Protein AF-W2CNL9-F1 (afdb_monomer)

Mean predicted aligned error: 7.54 Å

Nearest PDB structures (foldseek):
  7t5u-assembly1_A  TM=7.076E-01  e=1.659E+00  Escherichia coli
  3zkc-assembly1_A  TM=7.730E-01  e=3.135E+00  Bacillus subtilis subsp. subtilis str. 168
  1b0n-assembly1_A  TM=4.995E-01  e=3.135E+00  Bacillus subtilis
  6qer-assembly4_D  TM=4.266E-01  e=6.278E+00  Streptococcus thermophilus LMD-9

Sequence (162 aa):
MEYVSINKERIKYLLSLYRMTVDELLCVATKGLKKPFTWQDVYQDQIPLNVLKRIDRVFRKGLFYYADPVTPVKTKSASVFFRKTTFGADLNLGARQRVREFEDLKNRLNTLSKLSDIALERRLPIEQTSSDPRQVAFAMRSEVLPDFTSDKRTFLKQFINR

Foldseek 3Di:
DDKDFFDLVQLVVLCLLLVHDQVNLQCQLQPPPPDGDHVVQRNDRIHDPSSLVSSCVLRVPDSVSGHDNDHDDLDVLQAVSSVDVDDPDDADSVNSNVRVVVSVVVVVVVVCCVVVVPDDDDPDDDDDPPDDPVVSCVVCCVVQAPDDDPPPVVRVVRNVVD

Organism: NCBI:txid1411022

Solvent-accessible surface area (backbone atoms only — not comparable to full-atom values): 9991 Å² total; per-residue (Å²): 136,62,70,41,69,36,36,42,62,45,57,57,45,49,28,57,67,59,75,44,51,71,66,59,49,42,59,63,46,30,60,92,47,95,71,64,70,54,67,76,64,58,68,35,56,60,30,48,48,72,56,52,56,32,52,34,69,75,69,69,69,52,77,70,62,38,54,48,81,74,67,79,77,95,39,57,85,76,34,67,67,66,57,44,94,76,67,102,59,89,73,53,69,69,59,42,49,52,55,47,53,54,54,52,49,51,51,50,51,52,49,51,25,68,74,64,75,44,83,84,77,79,85,69,85,88,82,59,94,84,52,58,68,67,61,52,51,58,62,47,40,70,76,79,41,59,80,88,54,91,52,63,69,59,36,50,52,49,53,73,75,105

Radius of gyration: 21.0 Å; Cα contacts (8 Å, |Δi|>4): 121; chains: 1; bounding box: 46×34×58 Å

Structure (mmCIF, N/CA/C/O backbone):
data_AF-W2CNL9-F1
#
_entry.id   AF-W2CNL9-F1
#
loop_
_atom_site.group_PDB
_atom_site.id
_atom_site.type_symbol
_atom_site.label_atom_id
_atom_site.label_alt_id
_atom_site.label_comp_id
_atom_site.label_asym_id
_atom_site.label_entity_id
_atom_site.label_seq_id
_atom_site.pdbx_PDB_ins_code
_atom_site.Cartn_x
_atom_site.Cartn_y
_atom_site.Cartn_z
_atom_site.occupancy
_atom_site.B_iso_or_equiv
_atom_site.auth_seq_id
_atom_site.auth_comp_id
_atom_site.auth_asym_id
_atom_site.auth_atom_id
_atom_site.pdbx_PDB_model_num
ATOM 1 N N . MET A 1 1 ? -18.084 -4.005 22.430 1.00 67.25 1 MET A N 1
ATOM 2 C CA . MET A 1 1 ? -17.263 -3.802 21.214 1.00 67.25 1 MET A CA 1
ATOM 3 C C . MET A 1 1 ? -15.829 -4.070 21.606 1.00 67.25 1 MET A C 1
ATOM 5 O O . MET A 1 1 ? -15.413 -3.553 22.630 1.00 67.25 1 MET A O 1
ATOM 9 N N . GLU A 1 2 ? -15.125 -4.916 20.865 1.00 89.62 2 GLU A N 1
ATOM 10 C CA . GLU A 1 2 ? -13.731 -5.256 21.163 1.00 89.62 2 GLU A CA 1
ATOM 11 C C . GLU A 1 2 ? -12.809 -4.131 20.676 1.00 89.62 2 GLU A C 1
ATOM 13 O O . GLU A 1 2 ? -12.910 -3.704 19.519 1.00 89.62 2 GLU A O 1
ATOM 18 N N . TYR A 1 3 ? -11.958 -3.631 21.571 1.00 94.44 3 TYR A N 1
ATOM 19 C CA . TYR A 1 3 ? -10.946 -2.618 21.280 1.00 94.44 3 TYR A CA 1
ATOM 20 C C . TYR A 1 3 ? -9.585 -3.285 21.151 1.00 94.44 3 TYR A C 1
ATOM 22 O O . TYR A 1 3 ? -9.295 -4.264 21.835 1.00 94.44 3 TYR A O 1
ATOM 30 N N . VAL A 1 4 ? -8.753 -2.739 20.274 1.00 95.56 4 VAL A N 1
ATOM 31 C CA . VAL A 1 4 ? -7.399 -3.230 20.033 1.00 95.56 4 VAL A CA 1
ATOM 32 C C . VAL A 1 4 ? -6.402 -2.091 20.135 1.00 95.56 4 VAL A C 1
ATOM 34 O O . VAL A 1 4 ? -6.645 -1.002 19.610 1.00 95.56 4 VAL A O 1
ATOM 37 N N . SER A 1 5 ? -5.281 -2.360 20.801 1.00 96.62 5 SER A N 1
ATOM 38 C CA . SER A 1 5 ? -4.156 -1.432 20.877 1.00 96.62 5 SER A CA 1
ATOM 39 C C . SER A 1 5 ? -3.384 -1.426 19.561 1.00 96.62 5 SER A C 1
ATOM 41 O O . SER A 1 5 ? -3.060 -2.487 19.023 1.00 96.62 5 SER A O 1
ATOM 43 N N . ILE A 1 6 ? -3.082 -0.239 19.045 1.00 97.00 6 ILE A N 1
ATOM 44 C CA . ILE A 1 6 ? -2.357 -0.049 17.788 1.00 97.00 6 ILE A CA 1
ATOM 45 C C . ILE A 1 6 ? -1.319 1.065 17.907 1.00 97.00 6 ILE A C 1
ATOM 47 O O . ILE A 1 6 ? -1.450 1.993 18.700 1.00 97.00 6 ILE A O 1
ATOM 51 N N . ASN A 1 7 ? -0.321 1.030 17.032 1.00 97.31 7 ASN A N 1
ATOM 52 C CA . ASN A 1 7 ? 0.537 2.168 16.757 1.00 97.31 7 ASN A CA 1
ATOM 53 C C . ASN A 1 7 ? -0.133 3.081 15.712 1.00 97.31 7 ASN A C 1
ATOM 55 O O . ASN A 1 7 ? -0.041 2.853 14.498 1.00 97.31 7 ASN A O 1
ATOM 59 N N . LYS A 1 8 ? -0.790 4.148 16.180 1.00 96.00 8 LYS A N 1
ATOM 60 C CA . LYS A 1 8 ? -1.484 5.129 15.324 1.00 96.00 8 LYS A CA 1
ATOM 61 C C . LYS A 1 8 ? -0.574 5.833 14.309 1.00 96.00 8 LYS A C 1
ATOM 63 O O . LYS A 1 8 ? -1.043 6.225 13.236 1.00 96.00 8 LYS A O 1
ATOM 68 N N . GLU A 1 9 ? 0.733 5.938 14.570 1.00 97.50 9 GLU A N 1
ATOM 69 C CA . GLU A 1 9 ? 1.688 6.534 13.623 1.00 97.50 9 GLU A CA 1
ATOM 70 C C . GLU A 1 9 ? 1.847 5.701 12.351 1.00 97.50 9 GLU A C 1
ATOM 72 O O . GLU A 1 9 ? 2.121 6.245 11.278 1.00 97.50 9 GLU A O 1
ATOM 77 N N . ARG A 1 10 ? 1.583 4.391 12.410 1.00 97.00 10 ARG A N 1
ATOM 78 C CA . ARG A 1 10 ? 1.588 3.551 11.207 1.00 97.00 10 ARG A CA 1
ATOM 79 C C . ARG A 1 10 ? 0.451 3.901 10.256 1.00 97.00 10 ARG A C 1
ATOM 81 O O . ARG A 1 10 ? 0.639 3.812 9.046 1.00 97.00 10 ARG A O 1
ATOM 88 N N . ILE A 1 11 ? -0.692 4.381 10.754 1.00 96.69 11 ILE A N 1
ATOM 89 C CA . ILE A 1 11 ? -1.776 4.882 9.893 1.00 96.69 11 ILE A CA 1
ATOM 90 C C . ILE A 1 11 ? -1.319 6.156 9.170 1.00 96.69 11 ILE A C 1
ATOM 92 O O . ILE A 1 11 ? -1.468 6.256 7.953 1.00 96.69 11 ILE A O 1
ATOM 96 N N . LYS A 1 12 ? -0.671 7.095 9.875 1.00 96.31 12 LYS A N 1
ATOM 97 C CA . LYS A 1 12 ? -0.063 8.291 9.257 1.00 96.31 12 LYS A CA 1
ATOM 98 C C . LYS A 1 12 ? 1.025 7.943 8.241 1.00 96.31 12 LYS A C 1
ATOM 100 O O . LYS A 1 12 ? 1.127 8.582 7.186 1.00 96.31 12 LYS A O 1
ATOM 105 N N . TYR A 1 13 ? 1.833 6.927 8.535 1.00 96.50 13 TYR A N 1
ATOM 106 C CA . TYR A 1 13 ? 2.814 6.409 7.591 1.00 96.50 13 TYR A CA 1
ATOM 107 C C . TYR A 1 13 ? 2.133 5.892 6.322 1.00 96.50 13 TYR A C 1
ATOM 109 O O . TYR A 1 13 ? 2.534 6.288 5.231 1.00 96.50 13 TYR A O 1
ATOM 117 N N . LEU A 1 14 ? 1.080 5.077 6.448 1.00 95.56 14 LEU A N 1
ATOM 118 C CA . LEU A 1 14 ? 0.328 4.559 5.303 1.00 95.56 14 LEU A CA 1
ATOM 119 C C . LEU A 1 14 ? -0.319 5.681 4.485 1.00 95.56 14 LEU A C 1
ATOM 121 O O . LEU A 1 14 ? -0.189 5.680 3.265 1.00 95.56 14 LE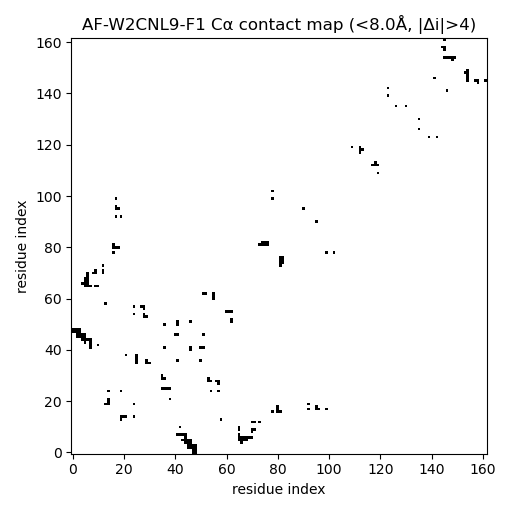U A O 1
ATOM 125 N N . LEU A 1 15 ? -0.923 6.683 5.126 1.00 95.75 15 LEU A N 1
ATOM 126 C CA . LEU A 1 15 ? -1.441 7.865 4.426 1.00 95.75 15 LEU A CA 1
ATOM 127 C C . LEU A 1 15 ? -0.349 8.526 3.576 1.00 95.75 15 LEU A C 1
ATOM 129 O O . LEU A 1 15 ? -0.542 8.785 2.393 1.00 95.75 15 LEU A O 1
ATOM 133 N N . SER A 1 16 ? 0.852 8.688 4.133 1.00 94.44 16 SER A N 1
ATOM 134 C CA . SER A 1 16 ? 1.989 9.234 3.384 1.00 94.44 16 SER A CA 1
ATOM 135 C C . SER A 1 16 ? 2.440 8.303 2.253 1.00 94.44 16 SER A C 1
ATOM 137 O O . SER A 1 16 ? 2.714 8.765 1.148 1.00 94.44 16 SER A O 1
ATOM 139 N N . LEU A 1 17 ? 2.510 6.996 2.523 1.00 93.06 17 LEU A N 1
ATOM 140 C CA . LEU A 1 17 ? 2.944 5.966 1.579 1.00 93.06 17 LEU A CA 1
ATOM 141 C C . LEU A 1 17 ? 2.053 5.927 0.339 1.00 93.06 17 LEU A C 1
ATOM 143 O O . LEU A 1 17 ? 2.553 5.807 -0.773 1.00 93.06 17 LEU A O 1
ATOM 147 N N . TYR A 1 18 ? 0.743 6.063 0.532 1.00 92.12 18 TYR A N 1
ATOM 148 C CA . TYR A 1 18 ? -0.245 6.078 -0.540 1.00 92.12 18 TYR A CA 1
ATOM 149 C C . TYR A 1 18 ? -0.597 7.496 -1.006 1.00 92.12 18 TYR A C 1
ATOM 151 O O . TYR A 1 18 ? -1.524 7.635 -1.793 1.00 92.12 18 TYR A O 1
ATOM 159 N N . ARG A 1 19 ? 0.089 8.553 -0.540 1.00 91.56 19 ARG A N 1
ATOM 160 C CA . ARG A 1 19 ? -0.266 9.971 -0.791 1.00 91.56 19 ARG A CA 1
ATOM 161 C C . ARG A 1 19 ? -1.735 10.305 -0.522 1.00 91.56 19 ARG A C 1
ATOM 163 O O . ARG A 1 19 ? -2.327 11.125 -1.212 1.00 91.56 19 ARG A O 1
ATOM 170 N N . MET A 1 20 ? -2.334 9.594 0.418 1.00 93.62 20 MET A N 1
ATOM 171 C CA . MET A 1 20 ? -3.752 9.648 0.714 1.00 93.62 20 MET A CA 1
ATOM 172 C C . MET A 1 20 ? -4.020 10.699 1.787 1.00 93.62 20 MET A C 1
ATOM 174 O O . MET A 1 20 ? -3.315 10.742 2.798 1.00 93.62 20 MET A O 1
ATOM 178 N N . THR A 1 21 ? -5.036 11.535 1.579 1.00 95.06 21 THR A N 1
ATOM 179 C CA . THR A 1 21 ? -5.491 12.475 2.614 1.00 95.06 21 THR A CA 1
ATOM 180 C C . THR A 1 21 ? -6.358 11.761 3.651 1.00 95.06 21 THR A C 1
ATOM 182 O O . THR A 1 21 ? -6.874 10.665 3.423 1.00 95.06 21 THR A O 1
ATOM 185 N N . VAL A 1 22 ? -6.537 12.381 4.818 1.00 97.00 22 VAL A N 1
ATOM 186 C CA . VAL A 1 22 ? -7.446 11.851 5.845 1.00 97.00 22 VAL A CA 1
ATOM 187 C C . VAL A 1 22 ? -8.875 11.748 5.301 1.00 97.00 22 VAL A C 1
ATOM 189 O O . VAL A 1 22 ? -9.528 10.726 5.503 1.00 97.00 22 VAL A O 1
ATOM 192 N N . ASP A 1 23 ? -9.331 12.746 4.544 1.00 95.69 23 ASP A N 1
ATOM 193 C CA . ASP A 1 23 ? -10.680 12.763 3.973 1.00 95.69 23 ASP A CA 1
ATOM 194 C C . ASP A 1 23 ? -10.882 11.656 2.933 1.00 95.69 23 ASP A C 1
ATOM 196 O O . ASP A 1 23 ? -11.908 10.974 2.946 1.00 95.69 23 ASP A O 1
ATOM 200 N N . GLU A 1 24 ? -9.882 11.408 2.077 1.00 94.94 24 GLU A N 1
ATOM 201 C CA . GLU A 1 24 ? -9.899 10.281 1.137 1.00 94.94 24 GLU A CA 1
ATOM 202 C C . GLU A 1 24 ? -10.025 8.944 1.882 1.00 94.94 24 GLU A C 1
ATOM 204 O O . GLU A 1 24 ? -10.851 8.103 1.516 1.00 94.94 24 GLU A O 1
ATOM 209 N N . LEU A 1 25 ? -9.244 8.749 2.952 1.00 96.62 25 LEU A N 1
ATOM 210 C CA . LEU A 1 25 ? -9.313 7.539 3.771 1.00 96.62 25 LEU A CA 1
ATOM 211 C C . LEU A 1 25 ? -10.704 7.360 4.381 1.00 96.62 25 LEU A C 1
ATOM 213 O O . LEU A 1 25 ? -11.284 6.279 4.267 1.00 96.62 25 LEU A O 1
ATOM 217 N N . LEU A 1 26 ? -11.238 8.397 5.030 1.00 97.00 26 LEU A N 1
ATOM 218 C CA . LEU A 1 26 ? -12.537 8.329 5.695 1.00 97.00 26 LEU A CA 1
ATOM 219 C C . LEU A 1 26 ? -13.660 8.078 4.689 1.00 97.00 26 LEU A C 1
ATOM 221 O O . LEU A 1 26 ? -14.503 7.216 4.938 1.00 97.00 26 LEU A O 1
ATOM 225 N N . CYS A 1 27 ? -13.635 8.735 3.528 1.00 94.94 27 CYS A N 1
ATOM 226 C CA . CYS A 1 27 ? -14.599 8.517 2.450 1.00 94.94 27 CYS A CA 1
ATOM 227 C C . CYS A 1 27 ? -14.649 7.040 2.018 1.00 94.94 27 CYS A C 1
ATOM 229 O O . CYS A 1 27 ? -15.724 6.443 1.912 1.00 94.94 27 CYS A O 1
ATOM 231 N N . VAL A 1 28 ? -13.485 6.404 1.840 1.00 95.06 28 VAL A N 1
ATOM 232 C CA . VAL A 1 28 ? -13.413 4.995 1.423 1.00 95.06 28 VAL A CA 1
ATOM 233 C C . VAL A 1 28 ? -13.757 4.043 2.573 1.00 95.06 28 VAL A C 1
ATOM 235 O O . VAL A 1 28 ? -14.523 3.095 2.385 1.00 95.06 28 VAL A O 1
ATOM 238 N N . ALA A 1 29 ? -13.211 4.268 3.767 1.00 96.06 29 ALA A N 1
ATOM 239 C CA . ALA A 1 29 ? -13.314 3.329 4.882 1.00 96.06 29 ALA A CA 1
ATOM 240 C C . ALA A 1 29 ? -14.704 3.334 5.549 1.00 96.06 29 ALA A C 1
ATOM 242 O O . ALA A 1 29 ? -15.170 2.298 6.044 1.00 96.06 29 ALA A O 1
ATOM 243 N N . THR A 1 30 ? -15.400 4.474 5.517 1.00 96.38 30 THR A N 1
ATOM 244 C CA . THR A 1 30 ? -16.761 4.614 6.061 1.00 96.38 30 THR A CA 1
ATOM 245 C C . THR A 1 30 ? -17.858 4.260 5.060 1.00 96.38 30 THR A C 1
ATOM 247 O O . THR A 1 30 ? -19.026 4.172 5.445 1.00 96.38 30 THR A O 1
ATOM 250 N N . LYS A 1 31 ? -17.510 3.984 3.796 1.00 94.56 31 LYS A N 1
ATOM 251 C CA . LYS A 1 31 ? -18.478 3.650 2.748 1.00 94.56 31 LYS A CA 1
ATOM 252 C C . LYS A 1 31 ? -19.438 2.537 3.197 1.00 94.56 31 LYS A C 1
ATOM 254 O O . LYS A 1 31 ? -19.023 1.469 3.668 1.00 94.56 31 LYS A O 1
ATOM 259 N N . GLY A 1 32 ? -20.737 2.808 3.049 1.00 93.44 32 GLY A N 1
ATOM 260 C CA . GLY A 1 32 ? -21.827 1.898 3.416 1.00 93.44 32 GLY A CA 1
ATOM 261 C C . GLY A 1 32 ? -22.164 1.841 4.912 1.00 93.44 32 GLY A C 1
ATOM 262 O O . GLY A 1 32 ? -22.949 0.985 5.314 1.00 93.44 32 GLY A O 1
ATOM 263 N N . LEU A 1 33 ? -21.584 2.702 5.755 1.00 93.75 33 LEU A N 1
ATOM 264 C CA . LEU A 1 33 ? -22.000 2.843 7.152 1.00 93.75 33 LEU A CA 1
ATOM 265 C C . LEU A 1 33 ? -23.169 3.820 7.284 1.00 93.75 33 LEU A C 1
ATOM 267 O O . LEU A 1 33 ? -23.149 4.897 6.700 1.00 93.75 33 LEU A O 1
ATOM 271 N N . LYS A 1 34 ? -24.145 3.474 8.134 1.00 92.25 34 LYS A N 1
ATOM 272 C CA . LYS A 1 34 ? -25.217 4.401 8.542 1.00 92.25 34 LYS A CA 1
ATOM 273 C C . LYS A 1 34 ? -24.667 5.594 9.329 1.00 92.25 34 LYS A C 1
ATOM 275 O O . LYS A 1 34 ? -25.142 6.708 9.170 1.00 92.25 34 LYS A O 1
ATOM 280 N N . LYS A 1 35 ? -23.661 5.341 10.172 1.00 92.88 35 LYS A N 1
ATOM 281 C CA . LYS A 1 35 ? -22.928 6.354 10.935 1.00 92.88 35 LYS A CA 1
ATOM 282 C C . LYS A 1 35 ? -21.441 6.257 10.574 1.00 92.88 35 LYS A C 1
ATOM 284 O O . LYS A 1 35 ? -20.788 5.310 11.020 1.00 92.88 35 LYS A O 1
ATOM 289 N N . PRO A 1 36 ? -20.921 7.163 9.730 1.00 94.50 36 PRO A N 1
ATOM 290 C CA . PRO A 1 36 ? -19.492 7.266 9.463 1.00 94.50 36 PRO A CA 1
ATOM 291 C C . PRO A 1 36 ? -18.706 7.516 10.754 1.00 94.50 36 PRO A C 1
ATOM 293 O O . PRO A 1 36 ? -19.188 8.214 11.646 1.00 94.50 36 PRO A O 1
ATOM 296 N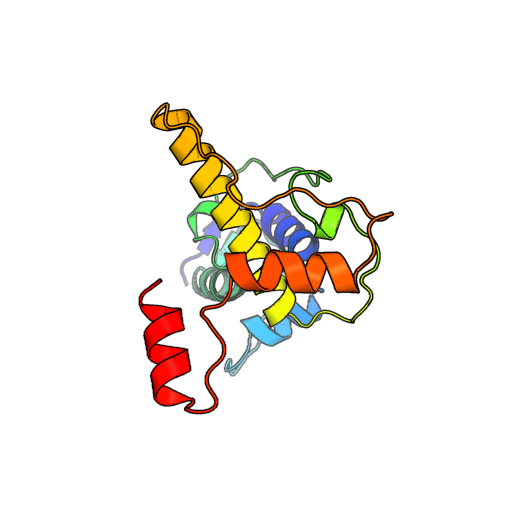 N . PHE A 1 37 ? -17.507 6.945 10.850 1.00 95.19 37 PHE A N 1
ATOM 297 C CA . PHE A 1 37 ? -16.547 7.294 11.896 1.00 95.19 37 PHE A CA 1
ATOM 298 C C . PHE A 1 37 ? -15.654 8.446 11.424 1.00 95.19 37 PHE A C 1
ATOM 300 O O . PHE A 1 37 ? -15.465 8.661 10.226 1.00 95.19 37 PHE A O 1
ATOM 307 N N . THR A 1 38 ? -15.114 9.187 12.377 1.00 96.38 38 THR A N 1
ATOM 308 C CA . THR A 1 38 ? -14.287 10.375 12.168 1.00 96.38 38 THR A CA 1
ATOM 309 C C . THR A 1 38 ? -12.800 10.048 12.289 1.00 96.38 38 THR A C 1
ATOM 311 O O . THR A 1 38 ? -12.410 8.953 12.694 1.00 96.38 38 THR A O 1
ATOM 314 N N . TRP A 1 39 ? -11.935 11.013 11.971 1.00 97.00 39 TRP A N 1
ATOM 315 C CA . TRP A 1 39 ? -10.495 10.853 12.187 1.00 97.00 39 TRP A CA 1
ATOM 316 C C . TRP A 1 39 ? -10.140 10.654 13.664 1.00 97.00 39 TRP A C 1
ATOM 318 O O . TRP A 1 39 ? -9.231 9.888 13.978 1.00 97.00 39 TRP A O 1
ATOM 328 N N . GLN A 1 40 ? -10.885 11.295 14.568 1.00 95.25 40 GLN A N 1
ATOM 329 C CA . GLN A 1 40 ? -10.696 11.137 16.008 1.00 95.25 40 GLN A CA 1
ATOM 330 C C . GLN A 1 40 ? -10.950 9.693 16.438 1.00 95.25 40 GLN A C 1
ATOM 332 O O . GLN A 1 40 ? -10.223 9.205 17.286 1.00 95.25 40 GLN A O 1
ATOM 337 N N . ASP A 1 41 ? -11.884 8.978 15.799 1.00 94.06 41 ASP A N 1
ATOM 338 C CA . ASP A 1 41 ? -12.169 7.555 16.053 1.00 94.06 41 ASP A CA 1
ATOM 339 C C . ASP A 1 41 ? -11.059 6.601 15.563 1.00 94.06 41 ASP A C 1
ATOM 341 O O . ASP A 1 41 ? -11.024 5.432 15.946 1.00 94.06 41 ASP A O 1
ATOM 345 N N . VAL A 1 42 ? -10.164 7.081 14.692 1.00 95.69 42 VAL A N 1
ATOM 346 C CA . VAL A 1 42 ? -9.094 6.289 14.059 1.00 95.69 42 VAL A CA 1
ATOM 347 C C . VAL A 1 42 ? -7.727 6.594 14.669 1.00 95.69 42 VAL A C 1
ATOM 349 O O . VAL A 1 42 ? -6.913 5.691 14.851 1.00 95.69 42 VAL A O 1
ATOM 352 N N . TYR A 1 43 ? -7.443 7.862 14.962 1.00 96.25 43 TYR A N 1
ATOM 353 C CA . TYR A 1 43 ? -6.129 8.310 15.417 1.00 96.25 43 TYR A CA 1
ATOM 354 C C . TYR A 1 43 ? -6.005 8.257 16.943 1.00 96.25 43 TYR A C 1
ATOM 356 O O . TYR A 1 43 ? -5.815 9.267 17.619 1.00 96.25 43 TYR A O 1
ATOM 364 N N . GLN A 1 44 ? -6.114 7.043 17.477 1.00 95.62 44 GLN A N 1
ATOM 365 C CA . GLN A 1 44 ? -6.021 6.732 18.901 1.00 95.62 44 GLN A CA 1
ATOM 366 C C . GLN A 1 44 ? -5.113 5.519 19.105 1.00 95.62 44 GLN A C 1
ATOM 368 O O . GLN A 1 44 ? -4.921 4.723 18.187 1.00 95.62 44 GLN A O 1
ATOM 373 N N . ASP A 1 45 ? -4.582 5.356 20.315 1.00 95.12 45 ASP A N 1
ATOM 374 C CA . ASP A 1 45 ? -3.754 4.189 20.653 1.00 95.12 45 ASP A CA 1
ATOM 375 C C . ASP A 1 45 ? -4.599 2.922 20.856 1.00 95.12 45 ASP A C 1
ATOM 377 O O . ASP A 1 45 ? -4.078 1.815 20.765 1.00 95.12 45 ASP A O 1
ATOM 381 N N . GLN A 1 46 ? -5.910 3.072 21.074 1.00 96.50 46 GLN A N 1
ATOM 382 C CA . GLN A 1 46 ? -6.879 1.980 21.102 1.00 96.50 46 GLN A CA 1
ATOM 383 C C . GLN A 1 46 ? -8.082 2.324 20.233 1.00 96.50 46 GLN A C 1
ATOM 385 O O . GLN A 1 46 ? -8.717 3.354 20.439 1.00 96.50 46 GLN A O 1
ATOM 390 N N . ILE A 1 47 ? -8.427 1.451 19.288 1.00 96.12 47 ILE A N 1
ATOM 391 C CA . ILE A 1 47 ? -9.590 1.656 18.415 1.00 96.12 47 ILE A CA 1
ATOM 392 C C . ILE A 1 47 ? -10.478 0.411 18.357 1.00 96.12 47 ILE A C 1
ATOM 394 O O . ILE A 1 47 ? -9.994 -0.704 18.571 1.00 96.12 47 ILE A O 1
ATOM 398 N N . PRO A 1 48 ? -11.773 0.558 18.031 1.00 95.88 48 PRO A N 1
ATOM 399 C CA . PRO A 1 48 ? -12.644 -0.586 17.802 1.00 95.88 48 PRO A CA 1
ATOM 400 C C . PRO A 1 48 ? -12.125 -1.493 16.672 1.00 95.88 48 PRO A C 1
ATOM 402 O O . PRO A 1 48 ? -11.777 -1.025 15.583 1.00 95.88 48 PRO A O 1
ATOM 405 N N . LEU A 1 49 ? -12.141 -2.814 16.878 1.00 95.56 49 LEU A N 1
ATOM 406 C CA . LEU A 1 49 ? -11.636 -3.791 15.900 1.00 95.56 49 LEU A CA 1
ATOM 407 C C . LEU A 1 49 ? -12.347 -3.698 14.536 1.00 95.56 49 LEU A C 1
ATOM 409 O O . LEU A 1 49 ? -11.744 -3.919 13.485 1.00 95.56 49 LEU A O 1
ATOM 413 N N . ASN A 1 50 ? -13.637 -3.362 14.524 1.00 94.75 50 ASN A N 1
ATOM 414 C CA . ASN A 1 50 ? -14.406 -3.162 13.292 1.00 94.75 50 ASN A CA 1
ATOM 415 C C . ASN A 1 50 ? -13.944 -1.928 12.492 1.00 94.75 50 ASN A C 1
ATOM 417 O O . ASN A 1 50 ? -13.971 -1.973 11.260 1.00 94.75 50 ASN A O 1
ATOM 421 N N . VAL A 1 51 ? -13.498 -0.863 13.167 1.00 96.31 51 VAL A N 1
ATOM 422 C CA . VAL A 1 51 ? -12.881 0.315 12.542 1.00 96.31 51 VAL A CA 1
ATOM 423 C C . VAL A 1 51 ? -11.535 -0.090 11.952 1.00 96.31 51 VAL A C 1
ATOM 425 O O . VAL A 1 51 ? -11.327 0.105 10.754 1.00 96.31 51 VAL A O 1
ATOM 428 N N . LEU A 1 52 ? -10.677 -0.772 12.723 1.00 96.81 52 LEU A N 1
ATOM 429 C CA . LEU A 1 52 ? -9.376 -1.235 12.228 1.00 96.81 52 LEU A CA 1
ATOM 430 C C . LEU A 1 52 ? -9.510 -2.134 10.987 1.00 96.81 52 LEU A C 1
ATOM 432 O O . LEU A 1 52 ? -8.821 -1.915 9.995 1.00 96.81 52 LEU A O 1
ATOM 436 N N . LYS A 1 53 ? -10.448 -3.092 10.989 1.00 96.69 53 LYS A N 1
ATOM 437 C CA . LYS A 1 53 ? -10.732 -3.962 9.828 1.00 96.69 53 LYS A CA 1
ATOM 438 C C . LYS A 1 53 ? -11.134 -3.175 8.576 1.00 96.69 53 LYS A C 1
ATOM 440 O O . LYS A 1 53 ? -10.845 -3.604 7.459 1.00 96.69 53 LYS A O 1
ATOM 445 N N . ARG A 1 54 ? -11.817 -2.037 8.732 1.00 96.94 54 ARG A N 1
ATOM 446 C CA . ARG A 1 54 ? -12.189 -1.163 7.607 1.00 96.94 54 ARG A CA 1
ATOM 447 C C . ARG A 1 54 ? -11.001 -0.365 7.091 1.00 96.94 54 ARG A C 1
ATOM 449 O O . ARG A 1 54 ? -10.844 -0.281 5.877 1.00 96.94 54 ARG A O 1
ATOM 456 N N . ILE A 1 55 ? -10.153 0.144 7.983 1.00 97.00 55 ILE A N 1
ATOM 457 C CA . ILE A 1 55 ? -8.887 0.788 7.610 1.00 97.00 55 ILE A CA 1
ATOM 458 C C . ILE A 1 55 ? -7.978 -0.203 6.868 1.00 97.00 55 ILE A C 1
ATOM 460 O O . ILE A 1 55 ? -7.483 0.105 5.784 1.00 97.00 55 ILE A O 1
ATOM 464 N N . ASP A 1 56 ? -7.826 -1.426 7.380 1.00 96.50 56 ASP A N 1
ATOM 465 C CA . ASP A 1 56 ? -6.999 -2.452 6.737 1.00 96.50 56 ASP A CA 1
ATOM 466 C C . ASP A 1 56 ? -7.555 -2.883 5.375 1.00 96.50 56 ASP A C 1
ATOM 468 O O . ASP A 1 56 ? -6.793 -3.157 4.456 1.00 96.50 56 ASP A O 1
ATOM 472 N N . ARG A 1 57 ? -8.873 -2.845 5.155 1.00 95.50 57 ARG A N 1
ATOM 473 C CA . ARG A 1 57 ? -9.442 -3.112 3.823 1.00 95.50 57 ARG A CA 1
ATOM 474 C C . ARG A 1 57 ? -8.949 -2.127 2.752 1.00 95.50 57 ARG A C 1
ATOM 476 O O . ARG A 1 57 ? -8.874 -2.505 1.582 1.00 95.50 57 ARG A O 1
ATOM 483 N N . VAL A 1 58 ? -8.614 -0.893 3.140 1.00 94.44 58 VAL A N 1
ATOM 484 C CA . VAL A 1 58 ? -8.066 0.134 2.237 1.00 94.44 58 VAL A CA 1
ATOM 485 C C . VAL A 1 58 ? -6.598 -0.143 1.911 1.00 94.44 58 VAL A C 1
ATOM 487 O O . VAL A 1 58 ? -6.195 -0.034 0.754 1.00 94.44 58 VAL A O 1
ATOM 490 N N . PHE A 1 59 ? -5.795 -0.512 2.912 1.00 93.56 59 PHE A N 1
ATOM 491 C CA . PHE A 1 59 ? -4.336 -0.608 2.771 1.00 93.56 59 PHE A CA 1
ATOM 492 C C . PHE A 1 59 ? -3.795 -2.025 2.552 1.00 93.56 59 PHE A C 1
ATOM 494 O O . PHE A 1 59 ? -2.669 -2.164 2.069 1.00 93.56 59 PHE A O 1
ATOM 501 N N . ARG A 1 60 ? -4.586 -3.044 2.904 1.00 92.56 60 ARG A N 1
ATOM 502 C CA . ARG A 1 60 ? -4.326 -4.485 2.783 1.00 92.56 60 ARG A CA 1
ATOM 503 C C . ARG A 1 60 ? -2.964 -4.896 3.344 1.00 92.56 60 ARG A C 1
ATOM 505 O O . ARG A 1 60 ? -2.191 -5.578 2.671 1.00 92.56 60 ARG A O 1
ATOM 512 N N . LYS A 1 61 ? -2.646 -4.449 4.562 1.00 92.12 61 LYS A N 1
ATOM 513 C CA . LYS A 1 61 ? -1.377 -4.776 5.239 1.00 92.12 61 LYS A CA 1
ATOM 514 C C . LYS A 1 61 ? -1.517 -5.929 6.231 1.00 92.12 61 LYS A C 1
ATOM 516 O O . LYS A 1 61 ? -0.513 -6.562 6.546 1.00 92.12 61 LYS A O 1
ATOM 521 N 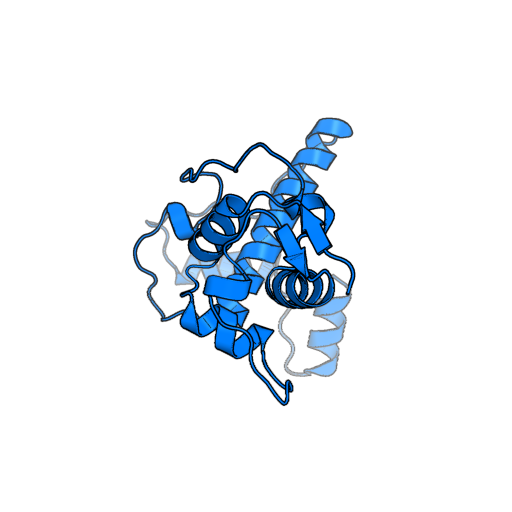N . GLY A 1 62 ? -2.741 -6.231 6.653 1.00 94.56 62 GLY A N 1
ATOM 522 C CA . GLY A 1 62 ? -3.053 -7.205 7.687 1.00 94.56 62 GLY A CA 1
ATOM 523 C C . GLY A 1 62 ? -3.055 -6.557 9.069 1.00 94.56 62 GLY A C 1
ATOM 524 O O . GLY A 1 62 ? -2.253 -5.674 9.362 1.00 94.56 62 GLY A O 1
ATOM 525 N N . LEU A 1 63 ? -3.945 -7.016 9.950 1.00 94.81 63 LEU A N 1
ATOM 526 C CA . LEU A 1 63 ? -4.170 -6.397 11.264 1.00 94.81 63 LEU A CA 1
ATOM 527 C C . LEU A 1 63 ? -2.907 -6.353 12.144 1.00 94.81 63 LEU A C 1
ATOM 529 O O . LEU A 1 63 ? -2.683 -5.366 12.842 1.00 94.81 63 LEU A O 1
ATOM 533 N N . PHE A 1 64 ? -2.040 -7.368 12.051 1.00 94.38 64 PHE A N 1
ATOM 534 C CA . PHE A 1 64 ? -0.768 -7.421 12.784 1.00 94.38 64 PHE A CA 1
ATOM 535 C C . PHE A 1 64 ? 0.181 -6.272 12.445 1.00 94.38 64 PHE A C 1
ATOM 537 O O . PHE A 1 64 ? 0.955 -5.852 13.300 1.00 94.38 64 PHE A O 1
ATOM 544 N N . TYR A 1 65 ? 0.095 -5.715 11.231 1.00 96.25 65 TYR A N 1
ATOM 545 C CA . TYR A 1 65 ? 0.908 -4.566 10.845 1.00 96.25 65 TYR A CA 1
ATOM 546 C C . TYR A 1 65 ? 0.715 -3.390 11.805 1.00 96.25 65 TYR A C 1
ATOM 548 O O . TYR A 1 65 ? 1.664 -2.661 12.058 1.00 96.25 65 TYR A O 1
ATOM 556 N N . TYR A 1 66 ? -0.492 -3.190 12.331 1.00 96.75 66 TYR A N 1
ATOM 557 C CA . TYR A 1 66 ? -0.822 -2.027 13.153 1.00 96.75 66 TYR A CA 1
ATOM 558 C C . TYR A 1 66 ? -0.400 -2.182 14.615 1.00 96.75 66 TYR A C 1
ATOM 560 O O . TYR A 1 66 ? -0.267 -1.174 15.300 1.00 96.75 66 TYR A O 1
ATOM 568 N N . ALA A 1 67 ? -0.175 -3.411 15.084 1.00 94.94 67 ALA A N 1
ATOM 569 C CA . ALA A 1 67 ? 0.248 -3.689 16.455 1.00 94.94 67 ALA A CA 1
ATOM 570 C C . ALA A 1 67 ? 1.765 -3.535 16.662 1.00 94.94 67 ALA A C 1
ATOM 572 O O . ALA A 1 67 ? 2.227 -3.460 17.796 1.00 94.94 67 ALA A O 1
ATOM 573 N N . ASP A 1 68 ? 2.546 -3.494 15.581 1.00 95.31 68 ASP A N 1
ATOM 574 C CA . ASP A 1 68 ? 4.000 -3.381 15.667 1.00 95.31 68 ASP A CA 1
ATOM 575 C C . ASP A 1 68 ? 4.409 -1.971 16.162 1.00 95.31 68 ASP A C 1
ATOM 577 O O . ASP A 1 68 ? 4.045 -0.954 15.549 1.00 95.31 68 ASP A O 1
ATOM 581 N N . PRO A 1 69 ? 5.158 -1.882 17.279 1.00 94.38 69 PRO A N 1
ATOM 582 C CA . PRO A 1 69 ? 5.488 -0.614 17.921 1.00 94.38 69 PRO A CA 1
ATOM 583 C C . PRO A 1 69 ? 6.442 0.249 17.089 1.00 94.38 69 PRO A C 1
ATOM 585 O O . PRO A 1 69 ? 6.488 1.464 17.276 1.00 94.38 69 PRO A O 1
ATOM 588 N N . VAL A 1 70 ? 7.188 -0.334 16.147 1.00 95.25 70 VAL A N 1
ATOM 589 C CA . VAL A 1 70 ? 8.207 0.392 15.385 1.00 95.25 70 VAL A CA 1
ATOM 590 C C . VAL A 1 70 ? 7.589 1.025 14.146 1.00 95.25 70 VAL A C 1
ATOM 592 O O . VAL A 1 70 ? 7.273 0.348 13.174 1.00 95.25 70 VAL A O 1
ATOM 595 N N . THR A 1 71 ? 7.430 2.346 14.123 1.00 93.56 71 THR A N 1
ATOM 596 C CA . THR A 1 71 ? 6.922 3.029 12.924 1.00 93.56 71 THR A CA 1
ATOM 597 C C . THR A 1 71 ? 7.947 2.968 11.784 1.00 93.56 71 THR A C 1
ATOM 599 O O . THR A 1 71 ? 9.098 3.365 11.981 1.00 93.56 71 THR A O 1
ATOM 602 N N . PRO A 1 72 ? 7.561 2.539 10.568 1.00 92.56 72 PRO A N 1
ATOM 603 C CA . PRO A 1 72 ? 8.478 2.528 9.435 1.00 92.56 72 PRO A CA 1
ATOM 604 C C . PRO A 1 72 ? 8.977 3.930 9.064 1.00 92.56 72 PRO A C 1
ATOM 606 O O . PRO A 1 72 ? 8.237 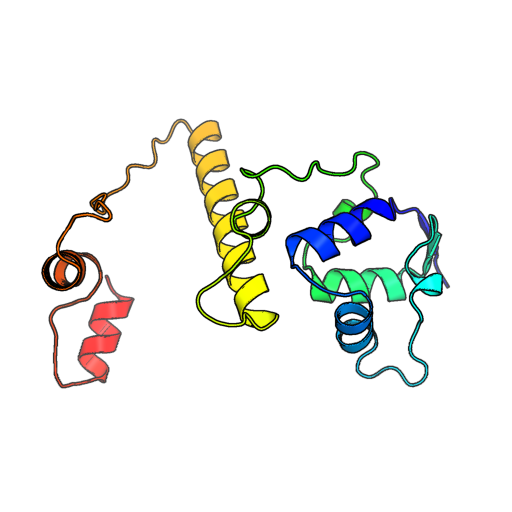4.915 9.110 1.00 92.56 72 PRO A O 1
ATOM 609 N N . VAL A 1 73 ? 10.231 4.015 8.620 1.00 92.12 73 VAL A N 1
ATOM 610 C CA . VAL A 1 73 ? 10.851 5.282 8.212 1.00 92.12 73 VAL A CA 1
ATOM 611 C C . VAL A 1 73 ? 10.472 5.630 6.770 1.00 92.12 73 VAL A C 1
ATOM 613 O O . VAL A 1 73 ? 10.433 4.776 5.879 1.00 92.12 73 VAL A O 1
ATOM 616 N N . LYS A 1 74 ? 10.197 6.913 6.515 1.00 92.12 74 LYS A N 1
ATOM 617 C CA . LYS A 1 74 ? 9.946 7.439 5.166 1.00 92.12 74 LYS A CA 1
ATOM 618 C C . LYS A 1 74 ? 11.274 7.651 4.438 1.00 92.12 74 LYS A C 1
ATOM 620 O O . LYS A 1 74 ? 11.890 8.705 4.559 1.00 92.12 74 LYS A O 1
ATOM 625 N N . THR A 1 75 ? 11.722 6.657 3.680 1.00 91.56 75 THR A N 1
ATOM 626 C CA . THR A 1 75 ? 12.951 6.752 2.877 1.00 91.56 75 THR A CA 1
ATOM 627 C C . THR A 1 75 ? 12.642 6.785 1.381 1.00 91.56 75 THR A C 1
ATOM 629 O O . THR A 1 75 ? 11.647 6.223 0.921 1.00 91.56 75 THR A O 1
ATOM 632 N N . LYS A 1 76 ? 13.529 7.394 0.579 1.00 88.50 76 LYS A N 1
ATOM 633 C CA . LYS A 1 76 ? 13.408 7.403 -0.894 1.00 88.50 76 LYS A CA 1
ATOM 634 C C . LYS A 1 76 ? 13.439 5.993 -1.506 1.00 88.50 76 LYS A C 1
ATOM 636 O O . LYS A 1 76 ? 12.946 5.804 -2.614 1.00 88.50 76 LYS A O 1
ATOM 641 N N . SER A 1 77 ? 14.029 5.018 -0.812 1.00 85.19 77 SER A N 1
ATOM 642 C CA . SER A 1 77 ? 14.064 3.612 -1.228 1.00 85.19 77 SER A CA 1
ATOM 643 C C . SER A 1 77 ? 12.795 2.839 -0.857 1.00 85.19 77 SER A C 1
ATOM 645 O O . SER A 1 77 ? 12.495 1.846 -1.512 1.00 85.19 77 SER A O 1
ATOM 647 N N . ALA A 1 78 ? 12.035 3.287 0.150 1.00 86.56 78 ALA A N 1
ATOM 648 C CA . ALA A 1 78 ? 10.834 2.591 0.611 1.00 86.56 78 ALA A CA 1
ATOM 649 C C . ALA A 1 78 ? 9.652 2.705 -0.362 1.00 86.56 78 ALA A C 1
ATOM 651 O O . ALA A 1 78 ? 8.838 1.780 -0.439 1.00 86.56 78 ALA A O 1
ATOM 652 N N . SER A 1 79 ? 9.540 3.825 -1.085 1.00 91.19 79 SER A N 1
ATOM 653 C CA . SER A 1 79 ? 8.534 3.994 -2.135 1.00 91.19 79 SER A CA 1
ATOM 654 C C . SER A 1 79 ? 8.905 5.080 -3.141 1.00 91.19 79 SER A C 1
ATOM 656 O O . SER A 1 79 ? 9.453 6.129 -2.792 1.00 91.19 79 SER A O 1
ATOM 658 N N . VAL A 1 80 ? 8.507 4.876 -4.396 1.00 90.31 80 VAL A N 1
ATOM 659 C CA . VAL A 1 80 ? 8.553 5.868 -5.471 1.00 90.31 80 VAL A CA 1
ATOM 660 C C . VAL A 1 80 ? 7.818 7.147 -5.069 1.00 90.31 80 VAL A C 1
ATOM 662 O O . VAL A 1 80 ? 8.286 8.233 -5.414 1.00 90.31 80 VAL A O 1
ATOM 665 N N . PHE A 1 81 ? 6.742 7.050 -4.282 1.00 91.12 81 PHE A N 1
ATOM 666 C CA . PHE A 1 81 ? 5.981 8.210 -3.807 1.00 91.12 81 PHE A CA 1
ATOM 667 C C . PHE A 1 81 ? 6.741 9.091 -2.810 1.00 91.12 81 PHE A C 1
ATOM 669 O O . PHE A 1 81 ? 6.426 10.277 -2.697 1.00 91.12 81 PHE A O 1
ATOM 676 N N . PHE A 1 82 ? 7.756 8.549 -2.133 1.00 92.25 82 PHE A N 1
ATOM 677 C CA . PHE A 1 82 ? 8.677 9.321 -1.292 1.00 92.25 82 PHE A CA 1
ATOM 678 C C . PHE A 1 82 ? 9.860 9.887 -2.079 1.00 92.25 82 PHE A C 1
ATOM 680 O O . PHE A 1 82 ? 10.514 10.823 -1.628 1.00 92.25 82 PHE A O 1
ATOM 687 N N . ARG A 1 83 ? 10.149 9.328 -3.258 1.00 90.12 83 ARG A N 1
ATOM 688 C CA . ARG A 1 83 ? 11.271 9.753 -4.101 1.00 90.12 83 ARG A CA 1
ATOM 689 C C . ARG A 1 83 ? 10.898 10.840 -5.104 1.00 90.12 83 ARG A C 1
ATOM 691 O O . ARG A 1 83 ? 11.689 11.755 -5.303 1.00 90.12 83 ARG A O 1
ATOM 698 N N . LYS A 1 84 ? 9.749 10.719 -5.773 1.00 87.50 84 LYS A N 1
ATOM 699 C CA . LYS A 1 84 ? 9.294 11.664 -6.805 1.00 87.50 84 LYS A CA 1
ATOM 700 C C . LYS A 1 84 ? 8.219 12.568 -6.241 1.00 87.50 84 LYS A C 1
ATOM 702 O O . LYS A 1 84 ? 7.226 12.047 -5.765 1.00 87.50 84 LYS A O 1
ATOM 707 N N . THR A 1 85 ? 8.370 13.886 -6.317 1.00 79.56 85 THR A N 1
ATOM 708 C CA . THR A 1 85 ? 7.366 14.851 -5.833 1.00 79.56 85 THR A CA 1
ATOM 709 C C . THR A 1 85 ? 6.177 14.964 -6.785 1.00 79.56 85 THR A C 1
ATOM 711 O O . THR A 1 85 ? 5.037 14.925 -6.327 1.00 79.56 85 THR A O 1
ATOM 714 N N . THR A 1 86 ? 6.423 14.979 -8.094 1.00 82.56 86 THR A N 1
ATOM 715 C CA . THR A 1 86 ? 5.403 15.120 -9.140 1.00 82.56 86 THR A CA 1
ATOM 716 C C . THR A 1 86 ? 5.372 13.913 -10.082 1.00 82.56 86 THR A C 1
ATOM 718 O O . THR A 1 86 ? 6.369 13.211 -10.275 1.00 82.56 86 THR A O 1
ATOM 721 N N . PHE A 1 87 ? 4.198 13.662 -10.659 1.00 83.69 87 PHE A N 1
ATOM 722 C CA . PHE A 1 87 ? 3.974 12.687 -11.725 1.00 83.69 87 PHE A CA 1
ATOM 723 C C . PHE A 1 87 ? 3.354 13.420 -12.917 1.00 83.69 87 PHE A C 1
ATOM 725 O O . PHE A 1 87 ? 2.652 14.407 -12.726 1.00 83.69 87 PHE A O 1
ATOM 732 N N . GLY A 1 88 ? 3.608 12.945 -14.140 1.00 81.94 88 GLY A N 1
ATOM 733 C CA . GLY A 1 88 ? 3.053 13.556 -15.359 1.00 81.94 88 GLY A CA 1
ATOM 734 C C . GLY A 1 88 ? 1.535 13.390 -15.517 1.00 81.94 88 GLY A C 1
ATOM 735 O O . GLY A 1 88 ? 0.958 13.946 -16.441 1.00 81.94 88 GLY A O 1
ATOM 736 N N . ALA A 1 89 ? 0.898 12.628 -14.629 1.00 83.94 89 ALA A N 1
ATOM 737 C CA . ALA A 1 89 ? -0.543 12.459 -14.545 1.00 83.94 89 ALA A CA 1
ATOM 738 C C . ALA A 1 89 ? -0.959 12.436 -13.072 1.00 83.94 89 ALA A C 1
ATOM 740 O O . ALA A 1 89 ? -0.198 11.962 -12.220 1.00 83.94 89 ALA A O 1
ATOM 741 N N . ASP A 1 90 ? -2.170 12.912 -12.790 1.00 85.38 90 ASP A N 1
ATOM 742 C CA . ASP A 1 90 ? -2.759 12.774 -11.465 1.00 85.38 90 ASP A CA 1
ATOM 743 C C . ASP A 1 90 ? -3.170 11.313 -11.224 1.00 85.38 90 ASP A C 1
ATOM 745 O O . ASP A 1 90 ? -3.858 10.687 -12.037 1.00 85.38 90 ASP A O 1
ATOM 749 N N . LEU A 1 91 ? -2.683 10.732 -10.129 1.00 88.00 91 LEU A N 1
ATOM 750 C CA . LEU A 1 91 ? -2.829 9.307 -9.850 1.00 88.00 91 LEU A CA 1
ATOM 751 C C . LEU A 1 91 ? -4.000 9.074 -8.900 1.00 88.00 91 LEU A C 1
ATOM 753 O O . LEU A 1 91 ? -3.913 9.325 -7.693 1.00 88.00 91 LEU A O 1
ATOM 757 N N . ASN A 1 92 ? -5.072 8.474 -9.419 1.00 90.69 92 ASN A N 1
ATOM 758 C CA . ASN A 1 92 ? -6.165 8.006 -8.572 1.00 90.69 92 ASN A CA 1
ATOM 759 C C . ASN A 1 92 ? -5.691 6.928 -7.571 1.00 90.69 92 ASN A C 1
ATOM 761 O O . ASN A 1 92 ? -4.623 6.325 -7.715 1.00 90.69 92 ASN A O 1
ATOM 765 N N . LEU A 1 93 ? -6.498 6.671 -6.538 1.00 86.94 93 LEU A N 1
ATOM 766 C CA . LEU A 1 93 ? -6.157 5.713 -5.483 1.00 86.94 93 LEU A CA 1
ATOM 767 C C . LEU A 1 93 ? -5.834 4.311 -6.024 1.00 86.94 93 LEU A C 1
ATOM 769 O O . LEU A 1 93 ? -4.872 3.689 -5.578 1.00 86.94 93 LEU A O 1
ATOM 773 N N . GLY A 1 94 ? -6.601 3.828 -7.004 1.00 88.12 94 GLY A N 1
ATOM 774 C CA . GLY A 1 94 ? -6.371 2.517 -7.609 1.00 88.12 94 GLY A CA 1
ATOM 775 C C . GLY A 1 94 ? -4.997 2.429 -8.273 1.00 88.12 94 GLY A C 1
ATOM 776 O O . GLY A 1 94 ? -4.264 1.469 -8.053 1.00 88.12 94 GLY A O 1
ATOM 777 N N . ALA A 1 95 ? -4.595 3.465 -9.013 1.00 90.88 95 ALA A N 1
ATOM 778 C CA . ALA A 1 95 ? -3.265 3.551 -9.609 1.00 90.88 95 ALA A CA 1
ATOM 779 C C . ALA A 1 95 ? -2.165 3.570 -8.534 1.00 90.88 95 ALA A C 1
ATOM 781 O O . ALA A 1 95 ? -1.177 2.841 -8.646 1.00 90.88 95 ALA A O 1
ATOM 782 N N . ARG A 1 96 ? -2.355 4.340 -7.453 1.00 91.56 96 ARG A N 1
ATOM 783 C CA . ARG A 1 96 ? -1.415 4.392 -6.319 1.00 91.56 96 ARG A CA 1
ATOM 784 C C . ARG A 1 96 ? -1.268 3.029 -5.630 1.00 91.56 96 ARG A C 1
ATOM 786 O O . ARG A 1 96 ? -0.150 2.601 -5.345 1.00 91.56 96 ARG A O 1
ATOM 793 N N . GLN A 1 97 ? -2.375 2.313 -5.433 1.00 89.94 97 GLN A N 1
ATOM 794 C CA . GLN A 1 97 ? -2.384 0.950 -4.894 1.00 89.94 97 GLN A CA 1
ATOM 795 C C . GLN A 1 97 ? -1.671 -0.040 -5.817 1.00 89.94 97 GLN A C 1
ATOM 797 O O . GLN A 1 97 ? -0.835 -0.801 -5.339 1.00 89.94 97 GLN A O 1
ATOM 802 N N . ARG A 1 98 ? -1.917 0.015 -7.132 1.00 91.00 98 ARG A N 1
ATOM 803 C CA . ARG A 1 98 ? -1.225 -0.835 -8.116 1.00 91.00 98 ARG A CA 1
ATOM 804 C C . ARG A 1 98 ? 0.286 -0.652 -8.081 1.00 91.00 98 ARG A C 1
ATOM 806 O O . ARG A 1 98 ? 1.015 -1.637 -8.032 1.00 91.00 98 ARG A O 1
ATOM 813 N N . VAL A 1 99 ? 0.766 0.594 -8.064 1.00 91.19 99 VAL A N 1
ATOM 814 C CA . VAL A 1 99 ? 2.205 0.876 -7.929 1.00 91.19 99 VAL A CA 1
ATOM 815 C C . VAL A 1 99 ? 2.752 0.216 -6.663 1.00 91.19 99 VAL A C 1
ATOM 817 O O . VAL A 1 99 ? 3.787 -0.447 -6.720 1.00 91.19 99 VAL A O 1
ATOM 820 N N . ARG A 1 100 ? 2.033 0.323 -5.537 1.00 90.38 100 ARG A N 1
ATOM 821 C CA . ARG A 1 100 ? 2.459 -0.295 -4.279 1.00 90.38 100 ARG A CA 1
ATOM 822 C C . ARG A 1 100 ? 2.465 -1.822 -4.323 1.00 90.38 100 ARG A C 1
ATOM 824 O O . ARG A 1 100 ? 3.401 -2.416 -3.796 1.00 90.38 100 ARG A O 1
ATOM 831 N N . GLU A 1 101 ? 1.473 -2.449 -4.951 1.00 91.38 101 GLU A N 1
ATOM 832 C CA . GLU A 1 101 ? 1.429 -3.905 -5.150 1.00 91.38 101 GLU A CA 1
ATOM 833 C C . GLU A 1 101 ? 2.695 -4.397 -5.869 1.00 91.38 101 GLU A C 1
ATOM 835 O O . GLU A 1 101 ? 3.315 -5.366 -5.431 1.00 91.38 101 GLU A O 1
ATOM 840 N N . PHE A 1 102 ? 3.141 -3.686 -6.910 1.00 91.62 102 PHE A N 1
ATOM 841 C CA . PHE A 1 102 ? 4.377 -4.021 -7.624 1.00 91.62 102 PHE A CA 1
ATOM 842 C C . PHE A 1 102 ? 5.650 -3.737 -6.813 1.00 91.62 102 PHE A C 1
ATOM 844 O O . PHE A 1 102 ? 6.602 -4.514 -6.894 1.00 91.62 102 PHE A O 1
ATOM 851 N N . GLU A 1 103 ? 5.689 -2.672 -6.003 1.00 91.94 103 GLU A N 1
ATOM 852 C CA . GLU A 1 103 ? 6.803 -2.435 -5.070 1.00 91.94 103 GLU A CA 1
ATOM 853 C C . GLU A 1 103 ? 6.913 -3.548 -4.020 1.00 91.94 103 GLU A C 1
ATOM 855 O O . GLU A 1 103 ? 8.008 -4.051 -3.756 1.00 91.94 103 GLU A O 1
ATOM 860 N N . ASP A 1 104 ? 5.780 -3.956 -3.443 1.00 89.94 104 ASP A N 1
ATOM 861 C CA . ASP A 1 104 ? 5.712 -5.048 -2.473 1.00 89.94 104 ASP A CA 1
ATOM 862 C C . ASP A 1 104 ? 6.115 -6.380 -3.123 1.00 89.94 104 ASP A C 1
ATOM 864 O O . ASP A 1 104 ? 6.900 -7.125 -2.536 1.00 89.94 104 ASP A O 1
ATOM 868 N N . LEU A 1 105 ? 5.653 -6.661 -4.347 1.00 91.88 105 LEU A N 1
ATOM 869 C CA . LEU A 1 105 ? 6.045 -7.852 -5.104 1.00 91.88 105 LEU A CA 1
ATOM 870 C C . LEU A 1 105 ? 7.550 -7.876 -5.380 1.00 91.88 105 LEU A C 1
ATOM 872 O O . LEU A 1 105 ? 8.203 -8.876 -5.094 1.00 91.88 105 LEU A O 1
ATOM 876 N N . LYS A 1 106 ? 8.120 -6.769 -5.869 1.00 90.69 106 LYS A N 1
ATOM 877 C CA . LYS A 1 106 ? 9.566 -6.651 -6.097 1.00 90.69 106 LYS A CA 1
ATOM 878 C C . LYS A 1 106 ? 10.352 -6.945 -4.820 1.00 90.69 106 LYS A C 1
ATOM 880 O O . LYS A 1 106 ? 11.323 -7.695 -4.860 1.00 90.69 106 LYS A O 1
ATOM 885 N N . ASN A 1 107 ? 9.940 -6.369 -3.691 1.00 89.62 107 ASN A N 1
ATOM 886 C CA . ASN A 1 107 ? 10.608 -6.602 -2.413 1.00 89.62 107 ASN A CA 1
ATOM 887 C C . ASN A 1 107 ? 10.513 -8.069 -1.986 1.00 89.62 107 ASN A C 1
ATOM 889 O O . ASN A 1 107 ? 11.522 -8.637 -1.585 1.00 89.62 107 ASN A O 1
ATOM 893 N N . ARG A 1 108 ? 9.342 -8.701 -2.135 1.00 90.12 108 ARG A N 1
ATOM 894 C CA . ARG A 1 108 ? 9.164 -10.133 -1.844 1.00 90.12 108 ARG A CA 1
ATOM 895 C C . ARG A 1 108 ? 10.072 -11.004 -2.706 1.00 90.12 108 ARG A C 1
ATOM 897 O O . ARG A 1 108 ? 10.751 -11.866 -2.163 1.00 90.12 108 ARG A O 1
ATOM 904 N N . LEU A 1 109 ? 10.125 -10.752 -4.013 1.00 90.94 109 LEU A N 1
ATOM 905 C CA . LEU A 1 109 ? 10.995 -11.486 -4.936 1.00 90.94 109 LEU A CA 1
ATOM 906 C C . LEU A 1 109 ? 12.474 -11.314 -4.571 1.00 90.94 109 LEU A C 1
ATOM 908 O O . LEU A 1 109 ? 13.198 -12.299 -4.490 1.00 90.94 109 LEU A O 1
ATOM 912 N N . ASN A 1 110 ? 12.906 -10.089 -4.265 1.00 88.50 110 ASN A N 1
ATOM 913 C CA . ASN A 1 110 ? 14.274 -9.822 -3.819 1.00 88.50 110 ASN A CA 1
ATOM 914 C C . ASN A 1 110 ? 14.606 -10.529 -2.499 1.00 88.50 110 ASN A C 1
ATOM 916 O O . ASN A 1 110 ? 15.715 -11.025 -2.333 1.00 88.50 110 ASN A O 1
ATOM 920 N N . THR A 1 111 ? 13.670 -10.570 -1.548 1.00 90.81 111 THR A N 1
ATOM 921 C CA . THR A 1 111 ? 13.865 -11.294 -0.288 1.00 90.81 111 THR A CA 1
ATOM 922 C C . THR A 1 111 ? 13.952 -12.798 -0.528 1.00 90.81 111 THR A C 1
ATOM 924 O O . THR A 1 111 ? 14.863 -13.427 -0.007 1.00 90.81 111 THR A O 1
ATOM 927 N N . LEU A 1 112 ? 13.067 -13.370 -1.348 1.00 90.81 112 LEU A N 1
ATOM 928 C CA . LEU A 1 112 ? 13.113 -14.792 -1.702 1.00 90.81 112 LEU A CA 1
ATOM 929 C C . LEU A 1 112 ? 14.423 -15.157 -2.403 1.00 90.81 112 LEU A C 1
ATOM 931 O O . LEU A 1 112 ? 15.056 -16.133 -2.023 1.00 90.81 112 LEU A O 1
ATOM 935 N N . SER A 1 113 ? 14.862 -14.345 -3.364 1.00 90.06 113 SER A N 1
ATOM 936 C CA . SER A 1 113 ? 16.157 -14.488 -4.041 1.00 90.06 113 SER A CA 1
ATOM 937 C C . SER A 1 113 ? 17.315 -14.552 -3.042 1.00 90.06 113 SER A C 1
ATOM 939 O O . SER A 1 113 ? 18.107 -15.485 -3.088 1.00 90.06 113 SER A O 1
ATOM 941 N N . LYS A 1 114 ? 17.353 -13.629 -2.071 1.00 89.75 114 LYS A N 1
ATOM 942 C CA . LYS A 1 114 ? 18.376 -13.608 -1.013 1.00 89.75 114 LYS A CA 1
ATOM 943 C C . LYS A 1 114 ? 18.308 -14.796 -0.053 1.00 89.75 114 LYS A C 1
ATOM 945 O O . LYS A 1 114 ? 19.332 -15.168 0.491 1.00 89.75 114 LYS A O 1
ATOM 950 N N . LEU A 1 115 ? 17.115 -15.326 0.216 1.00 94.19 115 LEU A N 1
ATOM 951 C CA . LEU A 1 115 ? 16.923 -16.449 1.143 1.00 94.19 115 LEU A CA 1
ATOM 952 C C . LEU A 1 115 ? 17.146 -17.818 0.490 1.00 94.19 115 LEU A C 1
ATOM 954 O O . LEU A 1 115 ? 17.352 -18.793 1.201 1.00 94.19 115 LEU A O 1
ATOM 958 N N . SER A 1 116 ? 17.037 -17.900 -0.836 1.00 92.69 116 SER A N 1
ATOM 959 C CA . SER A 1 116 ? 17.162 -19.148 -1.602 1.00 92.69 116 SER A CA 1
ATOM 960 C C . SER A 1 116 ? 18.496 -19.284 -2.331 1.00 92.69 116 SER A C 1
ATOM 962 O O . SER A 1 116 ? 18.685 -20.263 -3.044 1.00 92.69 116 SER A O 1
ATOM 964 N N . ASP A 1 117 ? 19.381 -18.290 -2.211 1.00 86.38 117 ASP A N 1
ATOM 965 C CA . ASP A 1 117 ? 20.611 -18.158 -3.001 1.00 86.38 117 ASP A CA 1
ATOM 966 C C . ASP A 1 117 ? 20.383 -18.232 -4.527 1.00 86.38 117 ASP A C 1
ATOM 968 O O . ASP A 1 117 ? 21.302 -18.470 -5.309 1.00 86.38 117 ASP A O 1
ATOM 972 N N . ILE A 1 118 ? 19.149 -17.976 -4.982 1.00 86.62 118 ILE A N 1
ATOM 973 C CA . ILE A 1 118 ? 18.798 -17.901 -6.401 1.00 86.62 118 ILE A CA 1
ATOM 974 C C . ILE A 1 118 ? 19.006 -16.466 -6.868 1.00 86.62 118 ILE A C 1
ATOM 976 O O . ILE A 1 118 ? 18.274 -15.560 -6.462 1.00 86.62 118 ILE A O 1
ATOM 980 N N . ALA A 1 119 ? 19.956 -16.249 -7.775 1.00 80.56 119 ALA A N 1
ATOM 981 C CA . ALA A 1 119 ? 20.139 -14.960 -8.429 1.00 80.56 119 ALA A CA 1
ATOM 982 C C . ALA A 1 119 ? 18.990 -14.692 -9.419 1.00 80.56 119 ALA A C 1
ATOM 984 O O . ALA A 1 119 ? 18.832 -15.383 -10.425 1.00 80.56 119 ALA A O 1
ATOM 985 N N . LEU A 1 120 ? 18.172 -13.671 -9.144 1.00 80.38 120 LEU A N 1
ATOM 986 C CA . LEU A 1 120 ? 17.188 -13.183 -10.111 1.00 80.38 120 LEU A CA 1
ATOM 987 C C . LEU A 1 120 ? 17.886 -12.299 -11.145 1.00 80.38 120 LEU A C 1
ATOM 989 O O . LEU A 1 120 ? 18.167 -11.127 -10.887 1.00 80.38 120 LEU A O 1
ATOM 993 N N . GLU A 1 121 ? 18.137 -12.847 -12.329 1.00 81.44 121 GLU A N 1
ATOM 994 C CA . GLU A 1 121 ? 18.724 -12.089 -13.430 1.00 81.44 121 GLU A CA 1
ATOM 995 C C . GLU A 1 121 ? 17.664 -11.320 -14.219 1.00 81.44 121 GLU A C 1
ATOM 997 O O . GLU A 1 121 ? 16.612 -11.838 -14.615 1.00 81.44 121 GLU A O 1
ATOM 1002 N N . ARG A 1 122 ? 17.946 -10.041 -14.473 1.00 79.94 122 ARG A N 1
ATOM 1003 C CA . ARG A 1 122 ? 17.107 -9.213 -15.332 1.00 79.94 122 ARG A CA 1
ATOM 1004 C C . ARG A 1 122 ? 17.361 -9.610 -16.787 1.00 79.94 122 ARG A C 1
ATOM 1006 O O . ARG A 1 122 ? 18.415 -9.307 -17.323 1.00 79.94 122 ARG A O 1
ATOM 1013 N N . ARG A 1 123 ? 16.359 -10.210 -17.433 1.00 83.00 123 ARG A N 1
ATOM 1014 C CA . ARG A 1 123 ? 16.412 -10.541 -18.871 1.00 83.00 123 ARG A CA 1
ATOM 1015 C C . ARG A 1 123 ? 16.218 -9.328 -19.784 1.00 83.00 123 ARG A C 1
ATOM 1017 O O . ARG A 1 123 ? 16.760 -9.287 -20.876 1.00 83.00 123 ARG A O 1
ATOM 1024 N N . LEU A 1 124 ? 15.442 -8.340 -19.334 1.00 84.25 124 LEU A N 1
ATOM 1025 C CA . LEU A 1 124 ? 15.148 -7.143 -20.123 1.00 84.25 124 LEU A CA 1
ATOM 1026 C C . LEU A 1 124 ? 16.320 -6.148 -20.091 1.00 84.25 124 LEU A C 1
ATOM 1028 O O . LEU A 1 124 ? 16.840 -5.878 -19.005 1.00 84.25 124 LEU A O 1
ATOM 1032 N N . PRO A 1 125 ? 16.682 -5.509 -21.214 1.00 82.81 125 PRO A N 1
ATOM 1033 C CA . PRO A 1 125 ? 17.750 -4.514 -21.232 1.00 82.81 125 PRO A CA 1
ATOM 1034 C C . PRO A 1 125 ? 17.436 -3.303 -20.335 1.00 82.81 125 PRO A C 1
ATOM 1036 O O . PRO A 1 125 ? 16.284 -3.047 -19.947 1.00 82.81 125 PRO A O 1
ATOM 1039 N N . ILE A 1 126 ? 18.487 -2.584 -19.934 1.00 83.44 126 ILE A N 1
ATOM 1040 C CA . ILE A 1 126 ? 18.390 -1.303 -19.227 1.00 83.44 126 ILE A CA 1
ATOM 1041 C C . ILE A 1 126 ? 18.680 -0.205 -20.241 1.00 83.44 126 ILE A C 1
ATOM 1043 O O . ILE A 1 126 ? 19.792 -0.106 -20.745 1.00 83.44 126 ILE A O 1
ATOM 1047 N N . GLU A 1 127 ? 17.679 0.631 -20.488 1.00 85.88 127 GLU A N 1
ATOM 1048 C CA . GLU A 1 127 ? 17.769 1.740 -21.432 1.00 85.88 127 GLU A CA 1
ATOM 1049 C C . GLU A 1 127 ? 18.009 3.059 -20.702 1.00 85.88 127 GLU A C 1
ATOM 1051 O O . GLU A 1 127 ? 17.546 3.258 -19.572 1.00 85.88 127 GLU A O 1
ATOM 1056 N N . GLN A 1 128 ? 18.739 3.966 -21.348 1.00 86.00 128 GLN A N 1
ATOM 1057 C CA . GLN A 1 128 ? 19.039 5.285 -20.803 1.00 86.00 128 GLN A CA 1
ATOM 1058 C C . GLN A 1 128 ? 17.992 6.309 -21.245 1.00 86.00 128 GLN A C 1
ATOM 1060 O O . GLN A 1 128 ? 17.312 6.145 -22.253 1.00 86.00 128 GLN A O 1
ATOM 1065 N N . THR A 1 129 ? 17.878 7.417 -20.510 1.00 82.94 129 THR A N 1
ATOM 1066 C CA . THR A 1 129 ? 16.978 8.525 -20.884 1.00 82.94 129 THR A CA 1
ATOM 1067 C C . THR A 1 129 ? 17.430 9.277 -22.137 1.00 82.94 129 THR A C 1
ATOM 1069 O O . THR A 1 129 ? 16.665 10.072 -22.668 1.00 82.94 129 THR A O 1
ATOM 1072 N N . SER A 1 130 ? 18.669 9.057 -22.577 1.00 89.88 130 SER A N 1
ATOM 1073 C CA . SER A 1 130 ? 19.232 9.545 -23.838 1.00 89.88 130 SER A CA 1
ATOM 1074 C C . SER A 1 130 ? 18.879 8.662 -25.041 1.00 89.88 130 SER A C 1
ATOM 1076 O O . SER A 1 130 ? 19.038 9.120 -26.170 1.00 89.88 130 SER A O 1
ATOM 1078 N N . SER A 1 131 ? 18.424 7.420 -24.826 1.00 89.50 131 SER A N 1
ATOM 1079 C CA . SER A 1 131 ? 18.046 6.504 -25.906 1.00 89.50 131 SER A CA 1
ATOM 1080 C C . SER A 1 131 ? 16.803 7.012 -26.644 1.00 89.50 131 SER A C 1
ATOM 1082 O O . SER A 1 131 ? 15.890 7.564 -26.027 1.00 89.50 131 SER A O 1
ATOM 1084 N N . ASP A 1 132 ? 16.734 6.778 -27.958 1.00 91.00 132 ASP A N 1
ATOM 1085 C CA . ASP A 1 132 ? 15.552 7.123 -28.752 1.00 91.00 132 ASP A CA 1
ATOM 1086 C C . ASP A 1 132 ? 14.327 6.309 -28.274 1.00 91.00 132 ASP A C 1
ATOM 1088 O O . ASP A 1 132 ? 14.331 5.074 -28.366 1.00 91.00 132 ASP A O 1
ATOM 1092 N N . PRO A 1 133 ? 13.254 6.960 -27.774 1.00 89.50 133 PRO A N 1
ATOM 1093 C CA . PRO A 1 133 ? 12.125 6.249 -27.179 1.00 89.50 133 PRO A CA 1
ATOM 10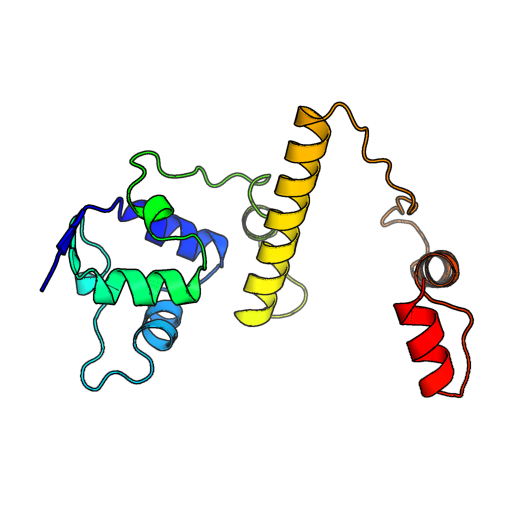94 C C . PRO A 1 133 ? 11.414 5.309 -28.154 1.00 89.50 133 PRO A C 1
ATOM 1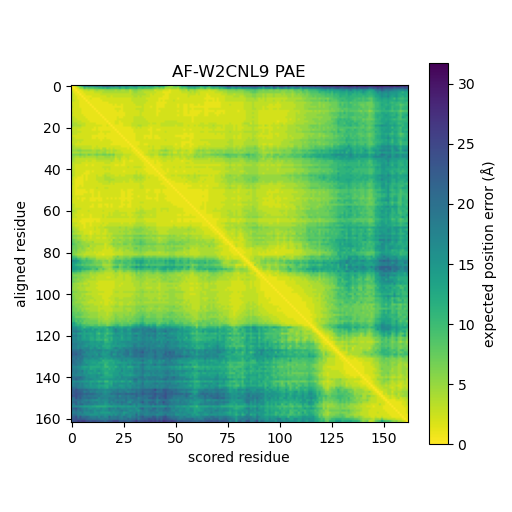096 O O . PRO A 1 133 ? 10.887 4.273 -27.743 1.00 89.50 133 PRO A O 1
ATOM 1099 N N . ARG A 1 134 ? 11.384 5.659 -29.447 1.00 90.75 134 ARG A N 1
ATOM 1100 C CA . ARG A 1 134 ? 10.724 4.856 -30.476 1.00 90.75 134 ARG A CA 1
ATOM 1101 C C . ARG A 1 134 ? 11.524 3.585 -30.733 1.00 90.75 134 ARG A C 1
ATOM 1103 O O . ARG A 1 134 ? 10.935 2.507 -30.722 1.00 90.75 134 ARG A O 1
ATOM 1110 N N . GLN A 1 135 ? 12.836 3.689 -30.922 1.00 90.12 135 GLN A N 1
ATOM 1111 C CA . GLN A 1 135 ? 13.709 2.531 -31.125 1.00 90.12 135 GLN A CA 1
ATOM 1112 C C . GLN A 1 135 ? 13.672 1.584 -29.927 1.00 90.12 135 GLN A C 1
ATOM 1114 O O . GLN A 1 135 ? 13.470 0.385 -30.113 1.00 90.12 135 GLN A O 1
ATOM 1119 N N . VAL A 1 136 ? 13.751 2.124 -28.708 1.00 89.88 136 VAL A N 1
ATOM 1120 C CA . VAL A 1 136 ? 13.618 1.338 -27.473 1.00 89.88 136 VAL A CA 1
ATOM 1121 C C . VAL A 1 136 ? 12.281 0.600 -27.423 1.00 89.88 136 VAL A C 1
ATOM 1123 O O . VAL A 1 136 ? 12.244 -0.592 -27.123 1.00 89.88 136 VAL A O 1
ATOM 1126 N N . ALA A 1 137 ? 11.173 1.275 -27.745 1.00 87.75 137 ALA A N 1
ATOM 1127 C CA . ALA A 1 137 ? 9.857 0.645 -27.751 1.00 87.75 137 ALA A CA 1
ATOM 1128 C C . ALA A 1 137 ? 9.757 -0.487 -28.788 1.00 87.75 137 ALA A C 1
ATOM 1130 O O . ALA A 1 137 ? 9.186 -1.536 -28.489 1.00 87.75 137 ALA A O 1
ATOM 1131 N N . PHE A 1 138 ? 10.326 -0.305 -29.985 1.00 88.44 138 PHE A N 1
ATOM 1132 C CA . PHE A 1 138 ? 10.364 -1.351 -31.011 1.00 88.44 138 PHE A CA 1
ATOM 1133 C C . PHE A 1 138 ? 11.236 -2.541 -30.599 1.00 88.44 138 PHE A C 1
ATOM 1135 O O . PHE A 1 138 ? 10.795 -3.675 -30.768 1.00 88.44 138 PHE A O 1
ATOM 1142 N N . ALA A 1 139 ? 12.412 -2.298 -30.018 1.00 86.75 139 ALA A N 1
ATOM 1143 C CA . ALA A 1 139 ? 13.299 -3.352 -29.530 1.00 86.75 139 ALA A CA 1
ATOM 1144 C C . ALA A 1 139 ? 12.681 -4.122 -28.352 1.00 86.75 139 ALA A C 1
ATOM 1146 O O . ALA A 1 139 ? 12.716 -5.346 -28.321 1.00 86.75 139 ALA A O 1
ATOM 1147 N N .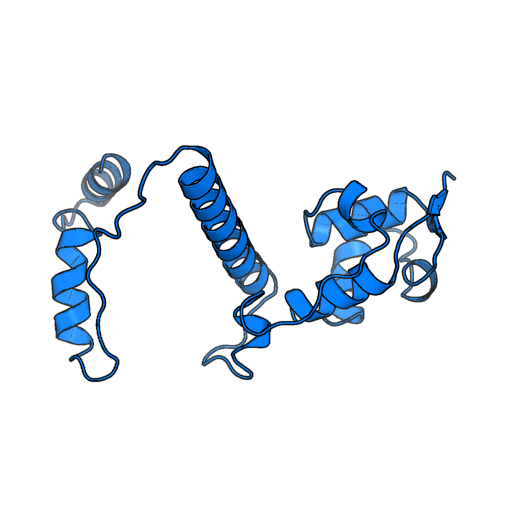 MET A 1 140 ? 12.035 -3.431 -27.406 1.00 88.19 140 MET A N 1
ATOM 1148 C CA . MET A 1 140 ? 11.345 -4.102 -26.301 1.00 88.19 140 MET A CA 1
ATOM 1149 C C . MET A 1 140 ? 10.125 -4.897 -26.762 1.00 88.19 140 MET A C 1
ATOM 1151 O O . MET A 1 140 ? 9.784 -5.895 -26.133 1.00 88.19 140 MET A O 1
ATOM 1155 N N . ARG A 1 141 ? 9.456 -4.484 -27.845 1.00 86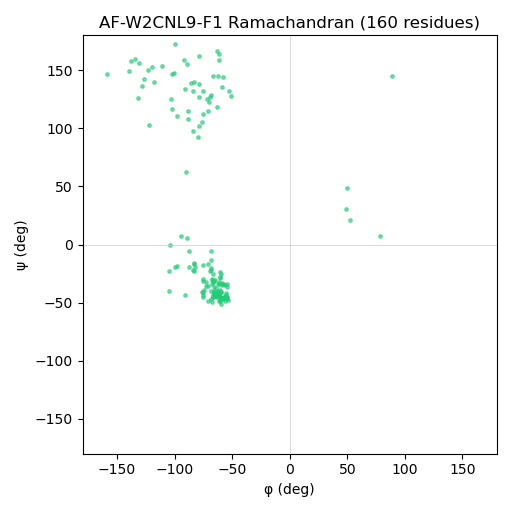.62 141 ARG A N 1
ATOM 1156 C CA . ARG A 1 141 ? 8.236 -5.140 -28.326 1.00 86.62 141 ARG A CA 1
ATOM 1157 C C . ARG A 1 141 ? 8.437 -6.638 -28.548 1.00 86.62 141 ARG A C 1
ATOM 1159 O O . ARG A 1 141 ? 7.583 -7.399 -28.111 1.00 86.62 141 ARG A O 1
ATOM 1166 N N . SER A 1 142 ? 9.529 -7.052 -29.188 1.00 82.81 142 SER A N 1
ATOM 1167 C CA . SER A 1 142 ? 9.817 -8.471 -29.446 1.00 82.81 142 SER A CA 1
ATOM 1168 C C . SER A 1 142 ? 10.066 -9.268 -28.164 1.00 82.81 142 SER A C 1
ATOM 1170 O O . SER A 1 142 ? 9.694 -10.441 -28.089 1.00 82.81 142 SER A O 1
ATOM 1172 N N . GLU A 1 143 ? 10.628 -8.624 -27.140 1.00 85.56 143 GLU A N 1
ATOM 1173 C CA . GLU A 1 143 ? 10.923 -9.242 -25.843 1.00 85.56 143 GLU A CA 1
ATOM 1174 C C . GLU A 1 143 ? 9.663 -9.462 -24.994 1.00 85.56 143 GLU A C 1
ATOM 1176 O O . GLU A 1 143 ? 9.539 -10.485 -24.324 1.00 85.56 143 GLU A O 1
ATOM 1181 N N . VAL A 1 144 ? 8.711 -8.516 -25.013 1.00 86.06 144 VAL A N 1
ATOM 1182 C CA . VAL A 1 144 ? 7.523 -8.561 -24.133 1.00 86.06 144 VAL A CA 1
ATOM 1183 C C . VAL A 1 144 ? 6.215 -8.956 -24.817 1.00 86.06 144 VAL A C 1
ATOM 1185 O O . VAL A 1 144 ? 5.306 -9.423 -24.135 1.00 86.06 144 VAL A O 1
ATOM 1188 N N . LEU A 1 145 ? 6.076 -8.784 -26.133 1.00 87.19 145 LEU A N 1
ATOM 1189 C CA . LEU A 1 145 ? 4.838 -9.078 -26.864 1.00 87.19 145 LEU A CA 1
ATOM 1190 C C . LEU A 1 145 ? 5.061 -10.182 -27.901 1.00 87.19 145 LEU A C 1
ATOM 1192 O O . LEU A 1 145 ? 6.114 -10.194 -28.540 1.00 87.19 145 LEU A O 1
ATOM 1196 N N . PRO A 1 146 ? 4.103 -11.114 -28.071 1.00 86.38 146 PRO A N 1
ATOM 1197 C CA . PRO A 1 146 ? 4.172 -12.093 -29.147 1.00 86.38 146 PRO A CA 1
ATOM 1198 C C . PRO A 1 146 ? 4.116 -11.388 -30.505 1.00 86.38 146 PRO A C 1
ATOM 1200 O O . PRO A 1 146 ? 3.737 -10.211 -30.597 1.00 86.38 146 PRO A O 1
ATOM 1203 N N . ASP A 1 147 ? 4.447 -12.128 -31.561 1.00 85.19 147 ASP A N 1
ATOM 1204 C CA . ASP A 1 147 ? 4.308 -11.631 -32.922 1.00 85.19 147 ASP A CA 1
ATOM 1205 C C . ASP A 1 147 ? 2.891 -11.119 -33.160 1.00 85.19 147 ASP A C 1
ATOM 1207 O O . ASP A 1 147 ? 1.884 -11.730 -32.789 1.00 85.19 147 ASP A O 1
ATOM 1211 N N . PHE A 1 148 ? 2.812 -9.929 -33.741 1.00 83.62 148 PHE A N 1
ATOM 1212 C CA . PHE A 1 148 ? 1.530 -9.281 -33.919 1.00 83.62 148 PHE A CA 1
ATOM 1213 C C . PHE A 1 148 ? 0.689 -10.025 -34.948 1.00 83.62 148 PHE A C 1
ATOM 1215 O O . PHE A 1 148 ? 1.100 -10.210 -36.092 1.00 83.62 148 PHE A O 1
ATOM 1222 N N . THR A 1 149 ? -0.530 -10.363 -34.544 1.00 86.88 149 THR A N 1
ATOM 1223 C CA . THR A 1 149 ? -1.563 -10.911 -35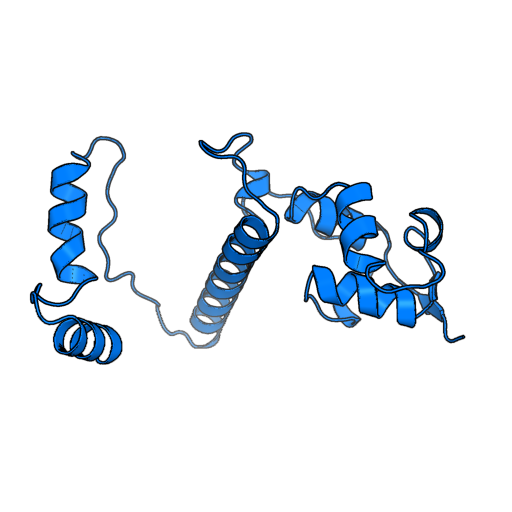.414 1.00 86.88 149 THR A CA 1
ATOM 1224 C C . THR A 1 149 ? -2.831 -10.076 -35.288 1.00 86.88 149 THR A C 1
ATOM 1226 O O . THR A 1 149 ? -3.170 -9.583 -34.209 1.00 86.88 149 THR A O 1
ATOM 1229 N N . SER A 1 150 ? -3.527 -9.894 -36.409 1.00 88.38 150 SER A N 1
ATOM 1230 C CA . SER A 1 150 ? -4.805 -9.182 -36.466 1.00 88.38 150 SER A CA 1
ATOM 1231 C C . SER A 1 150 ? -5.935 -9.962 -35.786 1.00 88.38 150 SER A C 1
ATOM 1233 O O . SER A 1 150 ? -6.910 -9.355 -35.333 1.00 88.38 150 SER A O 1
ATOM 1235 N N . ASP A 1 151 ? -5.803 -11.287 -35.655 1.00 94.12 151 ASP A N 1
ATOM 1236 C CA . ASP A 1 151 ? -6.745 -12.094 -34.888 1.00 94.12 151 ASP A CA 1
ATOM 1237 C C . ASP A 1 151 ? -6.506 -11.930 -33.384 1.00 94.12 151 ASP A C 1
ATOM 1239 O O . ASP A 1 151 ? -5.586 -12.502 -32.793 1.00 94.12 151 ASP A O 1
ATOM 1243 N N . LYS A 1 152 ? -7.407 -11.186 -32.740 1.00 91.19 152 LYS A N 1
ATOM 1244 C CA . LYS A 1 152 ? -7.373 -10.913 -31.299 1.00 91.19 152 LYS A CA 1
ATOM 1245 C C . LYS A 1 152 ? -7.321 -12.192 -30.467 1.00 91.19 152 LYS A C 1
ATOM 1247 O O . LYS A 1 152 ? -6.661 -12.208 -29.430 1.00 91.19 152 LYS A O 1
ATOM 1252 N N . ARG A 1 153 ? -8.012 -13.261 -30.891 1.00 91.69 153 ARG A N 1
ATOM 1253 C CA . ARG A 1 153 ? -8.045 -14.518 -30.132 1.00 91.69 153 ARG A CA 1
ATOM 1254 C C . ARG A 1 153 ? -6.679 -15.193 -30.146 1.00 91.69 153 ARG A C 1
ATOM 1256 O O . ARG A 1 153 ? -6.209 -15.619 -29.092 1.00 91.69 153 ARG A O 1
ATOM 1263 N N . THR A 1 154 ? -6.053 -15.282 -31.314 1.00 91.44 154 THR A N 1
ATOM 1264 C CA . THR A 1 154 ? -4.710 -15.850 -31.468 1.00 91.44 154 THR A CA 1
ATOM 1265 C C . THR A 1 154 ? -3.672 -15.001 -30.750 1.00 91.44 154 THR A C 1
ATOM 1267 O O . THR A 1 154 ? -2.896 -15.560 -29.978 1.00 91.44 154 THR A O 1
ATOM 1270 N N . PHE A 1 155 ? -3.725 -13.672 -30.887 1.00 91.56 155 PHE A N 1
ATOM 1271 C CA . PHE A 1 155 ? -2.825 -12.771 -30.164 1.00 91.56 155 PHE A CA 1
ATOM 1272 C C . PHE A 1 155 ? -2.908 -12.985 -28.648 1.00 91.56 155 PHE A C 1
ATOM 1274 O O . PHE A 1 155 ? -1.890 -13.163 -27.987 1.00 91.56 155 PHE A O 1
ATOM 1281 N N . LEU A 1 156 ? -4.123 -13.032 -28.088 1.00 89.56 156 LEU A N 1
ATOM 1282 C CA . LEU A 1 156 ? -4.321 -13.248 -26.653 1.00 89.56 156 LEU A CA 1
ATOM 1283 C C . LEU A 1 156 ? -3.830 -14.625 -26.197 1.00 89.56 156 LEU A C 1
ATOM 1285 O O . LEU A 1 156 ? -3.192 -14.720 -25.153 1.00 89.56 156 LEU A O 1
ATOM 1289 N N . LYS A 1 157 ? -4.089 -15.687 -26.970 1.00 91.19 157 LYS A N 1
ATOM 1290 C CA . LYS A 1 157 ? -3.564 -17.027 -26.662 1.00 91.19 157 LYS A CA 1
ATOM 1291 C C . LYS A 1 157 ? -2.037 -17.039 -26.637 1.00 91.19 157 LYS A C 1
ATOM 1293 O O . LYS A 1 157 ? -1.457 -17.588 -25.708 1.00 91.19 157 LYS A O 1
ATOM 1298 N N . GLN A 1 158 ? -1.400 -16.429 -27.634 1.00 89.88 158 GLN A N 1
ATOM 1299 C CA . GLN A 1 158 ? 0.058 -16.332 -27.707 1.00 89.88 158 GLN A CA 1
ATOM 1300 C C . GLN A 1 158 ? 0.629 -15.476 -26.575 1.00 89.88 158 GLN A C 1
ATOM 1302 O O . GLN A 1 158 ? 1.677 -15.807 -26.041 1.00 89.88 158 GLN A O 1
ATOM 1307 N N . PHE A 1 159 ? -0.069 -14.412 -26.177 1.00 87.81 159 PHE A N 1
ATOM 1308 C CA . PHE A 1 159 ? 0.348 -13.551 -25.074 1.00 87.81 159 PHE A CA 1
ATOM 1309 C C . PHE A 1 159 ? 0.264 -14.256 -23.712 1.00 87.81 159 PHE A C 1
ATOM 1311 O O . PHE A 1 159 ? 1.148 -14.076 -22.886 1.00 87.81 159 PHE A O 1
ATOM 1318 N N . ILE A 1 160 ? -0.781 -15.059 -23.472 1.00 84.88 160 ILE A N 1
ATOM 1319 C CA . ILE A 1 160 ? -0.975 -15.786 -22.203 1.00 84.88 160 ILE A CA 1
ATOM 1320 C C . ILE A 1 160 ? -0.001 -16.962 -22.058 1.00 84.88 160 ILE A C 1
ATOM 1322 O O . ILE A 1 160 ? 0.424 -17.262 -20.947 1.00 84.88 160 ILE A O 1
ATOM 1326 N N . ASN A 1 161 ? 0.318 -17.645 -23.160 1.00 83.38 161 ASN A N 1
ATOM 1327 C CA . ASN A 1 161 ? 1.131 -18.866 -23.149 1.00 83.38 161 ASN A CA 1
ATOM 1328 C C . ASN A 1 161 ? 2.645 -18.613 -23.260 1.00 83.38 161 ASN A C 1
ATOM 1330 O O . ASN A 1 161 ? 3.398 -19.573 -23.424 1.00 83.38 161 ASN A O 1
ATOM 1334 N N . ARG A 1 162 ? 3.078 -17.352 -23.237 1.00 72.06 162 ARG A N 1
ATOM 1335 C CA . ARG A 1 162 ? 4.492 -16.972 -23.263 1.00 72.06 162 ARG A CA 1
ATOM 1336 C C . ARG A 1 162 ? 5.027 -16.818 -21.845 1.00 72.06 162 ARG A C 1
ATOM 1338 O O . ARG A 1 162 ? 6.185 -17.233 -21.630 1.00 72.06 162 ARG A O 1
#

pLDDT: mean 90.97, std 5.08, range [67.25, 97.5]

Secondary structure (DSSP, 8-state):
--EEE--HHHHHHHHHHTT--HHHHHHHHTTT-SSPPPSTTTSSSEEEHHHHHHHHHHH---THHHH-SSPPP--TTT-HHHH-S--SS---HHHHHHHHHHHHHHHHHHHHHHHHT------SPPPPTTS-HHHHHHHHHHHHSPPP-S-HHHHHHHHHT-